Protein AF-A0AAE0W6N9-F1 (afdb_monomer_lite)

Radius of gyration: 15.69 Å; chains: 1; bounding box: 38×37×39 Å

pLDDT: mean 92.62, std 11.22, range [47.19, 98.5]

Foldseek 3Di:
DDPQLQFDKDKPPPVPCVQWDWDWDDPVPWTKIATDGDWIWIDGRNDPAIKTWGMKTKWADPDQFDTDPDDDPPGHGRMDIDTDIGGPDDD

Secondary structure (DSSP, 8-state):
--GGGGPPPEEESTT-GGGEEEEEEE-SSSEEEEEEESPPEEE-TT-SS-EEEEEEEEEE-SBTTB--SS-BTTB--SEEEEEEEEE----

InterPro domains:
  IPR001148 Alpha carbonic anhydrase domain [PF00194] (6-87)
  IPR001148 Alpha carbonic anhydrase domain [PS51144] (1-91)
  IPR023561 Carbonic anhydrase, alpha-class [PTHR18952] (9-86)
  IPR036398 Alpha carbonic anhydrase domain superfamily [G3DSA:3.10.200.10] (1-91)
  IPR036398 Alpha carbonic anhydrase domain superfamily [SSF51069] (6-89)

Organism: NCBI:txid2493646

Structure (mmCIF, N/CA/C/O backbone):
data_AF-A0AAE0W6N9-F1
#
_entry.id   AF-A0AAE0W6N9-F1
#
loop_
_atom_site.group_PDB
_atom_site.id
_atom_site.type_symbol
_atom_site.label_atom_id
_atom_site.label_alt_id
_atom_site.label_comp_id
_atom_site.label_asym_id
_atom_site.label_entity_id
_atom_site.label_seq_id
_atom_site.pdbx_PDB_ins_code
_atom_site.Cartn_x
_atom_site.Cartn_y
_atom_site.Cartn_z
_atom_site.occupancy
_atom_site.B_iso_or_equiv
_atom_site.auth_seq_id
_atom_site.auth_comp_id
_atom_site.auth_asym_id
_atom_site.auth_atom_id
_atom_site.pdbx_PDB_model_num
ATOM 1 N N . MET A 1 1 ? -16.485 19.933 -16.609 1.00 47.19 1 MET A N 1
ATOM 2 C CA . MET A 1 1 ? -16.505 18.708 -15.780 1.00 47.19 1 MET A CA 1
ATOM 3 C C . MET A 1 1 ? -16.007 19.119 -14.412 1.00 47.19 1 MET A C 1
ATOM 5 O O . MET A 1 1 ? -14.954 19.738 -14.360 1.00 47.19 1 MET A O 1
ATOM 9 N N . ASN A 1 2 ? -16.799 18.924 -13.358 1.00 49.75 2 ASN A N 1
ATOM 10 C CA . ASN A 1 2 ? -16.437 19.421 -12.032 1.00 49.75 2 ASN A CA 1
ATOM 11 C C . ASN A 1 2 ? -15.265 18.580 -11.497 1.00 49.75 2 ASN A C 1
ATOM 13 O O . ASN A 1 2 ? -15.372 17.357 -11.435 1.00 49.75 2 ASN A O 1
ATOM 17 N N . SER A 1 3 ? -14.138 19.220 -11.188 1.00 57.69 3 SER A N 1
ATOM 18 C CA . SER A 1 3 ? -12.866 18.589 -10.790 1.00 57.69 3 SER A CA 1
ATOM 19 C C . SER A 1 3 ? -12.901 17.910 -9.416 1.00 57.69 3 SER A C 1
ATOM 21 O O . SER A 1 3 ? -11.909 17.328 -8.989 1.00 57.69 3 SER A O 1
ATOM 23 N N . ASP A 1 4 ? -14.039 17.966 -8.729 1.00 63.31 4 ASP A N 1
ATOM 24 C CA . ASP A 1 4 ? -14.154 17.644 -7.306 1.00 63.31 4 ASP A CA 1
ATOM 25 C C . ASP A 1 4 ? -14.247 16.137 -7.013 1.00 63.31 4 ASP A C 1
ATOM 27 O O . ASP A 1 4 ? -14.217 15.732 -5.853 1.00 63.31 4 ASP A O 1
ATOM 31 N N . TRP A 1 5 ? -14.341 15.279 -8.040 1.00 76.88 5 TRP A N 1
ATOM 32 C CA . TRP A 1 5 ? -14.470 13.829 -7.835 1.00 76.88 5 TRP A CA 1
ATOM 33 C C . TRP A 1 5 ? -13.165 13.171 -7.364 1.00 76.88 5 TRP A C 1
ATOM 35 O O . TRP A 1 5 ? -13.200 12.185 -6.636 1.00 76.88 5 TRP A O 1
ATOM 45 N N . LEU A 1 6 ? -12.013 13.756 -7.704 1.00 89.06 6 LEU A N 1
ATOM 46 C CA . LEU A 1 6 ? -10.697 13.349 -7.204 1.00 89.06 6 LEU A CA 1
ATOM 47 C C . LEU A 1 6 ? -10.215 14.320 -6.122 1.00 89.06 6 LEU A C 1
ATOM 49 O O . LEU A 1 6 ? -9.112 14.862 -6.195 1.00 89.06 6 LEU A O 1
ATOM 53 N N . ALA A 1 7 ? -11.061 14.556 -5.116 1.00 91.00 7 ALA A N 1
ATOM 54 C CA . ALA A 1 7 ? -10.654 15.279 -3.917 1.00 91.00 7 ALA A CA 1
ATOM 55 C C . ALA A 1 7 ? -9.369 14.661 -3.319 1.00 91.00 7 ALA A C 1
ATOM 57 O O . ALA A 1 7 ? -9.130 13.463 -3.499 1.00 91.00 7 ALA A O 1
ATOM 58 N N . PRO A 1 8 ? -8.542 15.428 -2.588 1.00 95.19 8 PRO A N 1
ATOM 59 C CA . PRO A 1 8 ? -7.306 14.908 -2.012 1.00 95.19 8 PRO A CA 1
ATOM 60 C C . PRO A 1 8 ? -7.527 13.635 -1.190 1.00 95.19 8 PRO A C 1
ATOM 62 O O . PRO A 1 8 ? -8.496 13.531 -0.437 1.00 95.19 8 PRO A O 1
ATOM 65 N N . ILE A 1 9 ? -6.608 12.677 -1.314 1.00 95.44 9 ILE A N 1
ATOM 66 C CA . ILE A 1 9 ? -6.585 11.502 -0.441 1.00 95.44 9 ILE A CA 1
ATOM 67 C C . ILE A 1 9 ? -6.242 11.972 0.975 1.00 95.44 9 ILE A C 1
ATOM 69 O O . ILE A 1 9 ? -5.250 12.672 1.185 1.00 95.44 9 ILE A O 1
ATOM 73 N N . ASN A 1 10 ? -7.057 11.575 1.949 1.00 95.81 10 ASN A N 1
ATOM 74 C CA . ASN A 1 10 ? -6.818 11.822 3.363 1.00 95.81 10 ASN A CA 1
ATOM 75 C C . ASN A 1 10 ? -6.479 10.498 4.048 1.00 95.81 10 ASN A C 1
ATOM 77 O O . ASN A 1 10 ? -7.294 9.575 4.042 1.00 95.81 10 ASN A O 1
ATOM 81 N N . ILE A 1 11 ? -5.285 10.425 4.633 1.00 96.62 11 ILE A N 1
ATOM 82 C CA . ILE A 1 11 ? -4.800 9.273 5.393 1.00 96.62 11 ILE A CA 1
ATOM 83 C C . ILE A 1 11 ? -4.665 9.717 6.848 1.00 96.62 11 ILE A C 1
ATOM 85 O O . ILE A 1 11 ? -4.032 10.740 7.109 1.00 96.62 11 ILE A O 1
ATOM 89 N N . ARG A 1 12 ? -5.258 8.968 7.780 1.00 96.31 12 ARG A N 1
ATOM 90 C CA . ARG A 1 12 ? -5.166 9.231 9.228 1.00 96.31 12 ARG A CA 1
ATOM 91 C C . ARG A 1 12 ? -4.705 7.996 9.979 1.00 96.31 12 ARG A C 1
ATOM 93 O O . ARG A 1 12 ? -5.036 6.881 9.575 1.00 96.31 12 ARG A O 1
ATOM 100 N N . GLY A 1 13 ? -3.996 8.198 11.084 1.00 94.88 13 GLY A N 1
ATOM 101 C CA . GLY A 1 13 ? -3.407 7.144 11.912 1.00 94.88 13 GLY A CA 1
ATOM 102 C C . GLY A 1 13 ? -2.034 6.670 11.427 1.00 94.88 13 GLY A C 1
ATOM 103 O O . GLY A 1 13 ? -1.281 6.101 12.212 1.00 94.88 13 GLY A O 1
ATOM 104 N N . TYR A 1 14 ? -1.663 6.950 10.172 1.00 92.94 14 TYR A N 1
ATOM 105 C CA . TYR A 1 14 ? -0.345 6.604 9.623 1.00 92.94 14 TYR A CA 1
ATOM 106 C C . TYR A 1 14 ? 0.783 7.431 10.266 1.00 92.94 14 TYR A C 1
ATOM 108 O O . TYR A 1 14 ? 1.916 6.978 10.391 1.00 92.94 14 TYR A O 1
ATOM 116 N N . GLU A 1 15 ? 0.457 8.637 10.720 1.00 94.06 15 GLU A N 1
ATOM 117 C CA . GLU A 1 15 ? 1.329 9.573 11.427 1.00 94.06 15 GLU A CA 1
ATOM 118 C C . GLU A 1 15 ? 1.639 9.181 12.884 1.00 94.06 15 GLU A C 1
ATOM 120 O O . GLU A 1 15 ? 2.449 9.844 13.527 1.00 94.06 15 GLU A O 1
ATOM 125 N N . SER A 1 16 ? 1.004 8.129 13.414 1.00 94.12 16 SER A N 1
ATOM 126 C CA . SER A 1 16 ? 1.184 7.636 14.790 1.00 94.12 16 SER A CA 1
ATOM 127 C C . SER A 1 16 ? 1.679 6.180 14.804 1.00 94.12 16 SER A C 1
ATOM 129 O O . SER A 1 16 ? 0.949 5.286 15.250 1.00 94.12 16 SER A O 1
ATOM 131 N N . PRO A 1 17 ? 2.898 5.898 14.298 1.00 90.44 17 PRO A N 1
ATOM 132 C CA . PRO A 1 17 ? 3.410 4.534 14.159 1.00 90.44 17 PRO A CA 1
ATOM 133 C C . PRO A 1 17 ? 3.519 3.784 15.492 1.00 90.44 17 PRO A C 1
ATOM 135 O O . PRO A 1 17 ? 3.434 2.561 15.512 1.00 90.44 17 PRO A O 1
ATOM 138 N N . GLU A 1 18 ? 3.644 4.492 16.615 1.00 94.75 18 GLU A N 1
ATOM 139 C CA . GLU A 1 18 ? 3.674 3.911 17.960 1.00 94.75 18 GLU A CA 1
ATOM 140 C C . GLU A 1 18 ? 2.362 3.221 18.366 1.00 94.75 18 GLU A C 1
ATOM 142 O O . GLU A 1 18 ? 2.351 2.421 19.302 1.00 94.75 18 GLU A O 1
ATOM 147 N N . LYS A 1 19 ? 1.255 3.516 17.672 1.00 93.94 19 LYS A N 1
ATOM 148 C CA . LYS A 1 19 ? -0.059 2.887 17.891 1.00 93.94 19 LYS A CA 1
ATOM 149 C C . LYS A 1 19 ? -0.341 1.739 16.920 1.00 93.94 19 LYS A C 1
ATOM 151 O O . LYS A 1 19 ? -1.374 1.076 17.050 1.00 93.94 19 LYS A O 1
ATOM 156 N N . LEU A 1 20 ? 0.547 1.520 15.951 1.00 93.31 20 LEU A N 1
ATOM 157 C CA . LEU A 1 20 ? 0.428 0.461 14.959 1.00 93.31 20 LEU A CA 1
ATOM 158 C C . LEU A 1 20 ? 1.105 -0.808 15.465 1.00 93.31 20 LEU A C 1
ATOM 160 O O . LEU A 1 20 ? 2.212 -0.788 15.999 1.00 93.31 20 LEU A O 1
ATOM 164 N N . GLN A 1 21 ? 0.448 -1.936 15.237 1.00 95.31 21 GLN A N 1
ATOM 165 C CA . GLN A 1 21 ? 1.049 -3.253 15.386 1.00 95.31 21 GLN A CA 1
ATOM 166 C C . GLN A 1 21 ? 1.233 -3.835 13.988 1.00 95.31 21 GLN A C 1
ATOM 168 O O . GLN A 1 21 ? 0.270 -3.995 13.239 1.00 95.31 21 GLN A O 1
ATOM 173 N N . MET A 1 22 ? 2.483 -4.110 13.619 1.00 94.69 22 MET A N 1
ATOM 174 C CA . MET A 1 22 ? 2.852 -4.560 12.279 1.00 94.69 22 MET A CA 1
ATOM 175 C C . MET A 1 22 ? 3.489 -5.941 12.349 1.00 94.69 22 MET A C 1
ATOM 177 O O . MET A 1 22 ? 4.533 -6.118 12.977 1.00 94.69 22 MET A O 1
ATOM 181 N N . TYR A 1 23 ? 2.887 -6.908 11.661 1.00 96.12 23 TYR A N 1
ATOM 182 C CA . TYR A 1 23 ? 3.413 -8.270 11.579 1.00 96.12 23 TYR A CA 1
ATOM 183 C C . TYR A 1 23 ? 3.899 -8.556 10.166 1.00 96.12 23 TYR A C 1
ATOM 185 O O . TYR A 1 23 ? 3.102 -8.592 9.228 1.00 96.12 23 TYR A O 1
ATOM 193 N N . LEU A 1 24 ? 5.210 -8.756 10.029 1.00 97.62 24 LEU A N 1
ATOM 194 C CA . LEU A 1 24 ? 5.855 -9.095 8.766 1.00 97.62 24 LEU A CA 1
ATOM 195 C C . LEU A 1 24 ? 5.843 -10.611 8.558 1.00 97.62 24 LEU A C 1
ATOM 197 O O . LEU A 1 24 ? 6.307 -11.365 9.413 1.00 97.62 24 LEU A O 1
ATOM 201 N N . ILE A 1 25 ? 5.345 -11.053 7.410 1.00 98.00 25 ILE A N 1
ATOM 202 C CA . ILE A 1 25 ? 5.202 -12.463 7.058 1.00 98.00 25 ILE A CA 1
ATOM 203 C C . ILE A 1 25 ? 5.760 -12.664 5.652 1.00 98.00 25 ILE A C 1
ATOM 205 O O . ILE A 1 25 ? 5.369 -11.972 4.716 1.00 98.00 25 ILE A O 1
ATOM 209 N N . ASN A 1 26 ? 6.650 -13.639 5.483 1.00 98.06 26 ASN A N 1
ATOM 210 C CA . ASN A 1 26 ? 6.922 -14.202 4.165 1.00 98.06 26 ASN A CA 1
ATOM 211 C C . ASN A 1 26 ? 5.918 -15.336 3.934 1.00 98.06 26 ASN A C 1
ATOM 213 O O . ASN A 1 26 ? 5.998 -16.368 4.597 1.00 98.06 26 ASN A O 1
ATOM 217 N N . ASN A 1 27 ? 4.960 -15.131 3.031 1.00 97.00 27 ASN A N 1
ATOM 218 C CA . ASN A 1 27 ? 3.895 -16.104 2.762 1.00 97.00 27 ASN A CA 1
ATOM 219 C C . ASN A 1 27 ? 4.221 -17.053 1.589 1.00 97.00 27 ASN A C 1
ATOM 221 O O . ASN A 1 27 ? 3.335 -17.750 1.104 1.00 97.00 27 ASN A O 1
ATOM 225 N N . GLY A 1 28 ? 5.471 -17.065 1.114 1.00 98.00 28 GLY A N 1
ATOM 226 C CA . GLY A 1 28 ? 5.915 -17.860 -0.036 1.00 98.00 28 GLY A CA 1
ATOM 227 C C . GLY A 1 28 ? 5.712 -17.184 -1.398 1.00 98.00 28 GLY A C 1
ATOM 228 O O . GLY A 1 28 ? 6.283 -17.646 -2.384 1.00 98.00 28 GLY A O 1
ATOM 229 N N . HIS A 1 29 ? 4.966 -16.077 -1.455 1.00 96.62 29 HIS A N 1
ATOM 230 C CA . HIS A 1 29 ? 4.698 -15.322 -2.687 1.00 96.62 29 HIS A CA 1
ATOM 231 C C . HIS A 1 29 ? 5.157 -13.864 -2.604 1.00 96.62 29 HIS A C 1
ATOM 233 O O . HIS A 1 29 ? 5.638 -13.309 -3.585 1.00 96.62 29 HIS A O 1
ATOM 239 N N . THR A 1 30 ? 5.035 -13.253 -1.428 1.00 98.12 30 THR A N 1
ATOM 240 C CA . THR A 1 30 ? 5.402 -11.863 -1.158 1.00 98.12 30 THR A CA 1
ATOM 241 C C . THR A 1 30 ? 5.892 -11.726 0.281 1.00 98.12 30 THR A C 1
ATOM 243 O O . THR A 1 30 ? 5.663 -12.584 1.139 1.00 98.12 30 THR A O 1
ATOM 246 N N . VAL A 1 31 ? 6.527 -10.595 0.568 1.00 98.12 31 VAL A N 1
ATOM 247 C CA . VAL A 1 31 ? 6.558 -10.053 1.923 1.00 98.12 31 VAL A CA 1
ATOM 248 C C . VAL A 1 31 ? 5.218 -9.360 2.174 1.00 98.12 31 VAL A C 1
ATOM 250 O O . VAL A 1 31 ? 4.819 -8.479 1.416 1.00 98.12 31 VAL A O 1
ATOM 253 N N . GLN A 1 32 ? 4.499 -9.786 3.201 1.00 98.31 32 GLN A N 1
ATOM 254 C CA . GLN A 1 32 ? 3.211 -9.241 3.610 1.00 98.31 32 GLN A CA 1
ATOM 255 C C . GLN A 1 32 ? 3.351 -8.591 4.987 1.00 98.31 32 GLN A C 1
ATOM 257 O O . GLN A 1 32 ? 3.983 -9.150 5.878 1.00 98.31 32 GLN A O 1
ATOM 262 N N . ILE A 1 33 ? 2.747 -7.422 5.168 1.00 97.75 33 ILE A N 1
ATOM 263 C CA . ILE A 1 33 ? 2.615 -6.746 6.457 1.00 97.75 33 ILE A CA 1
ATOM 264 C C . ILE A 1 33 ? 1.137 -6.725 6.817 1.00 97.75 33 ILE A C 1
ATOM 266 O O . ILE A 1 33 ? 0.349 -6.088 6.116 1.00 97.75 33 ILE A O 1
ATOM 270 N N . ASN A 1 34 ? 0.772 -7.378 7.915 1.00 97.06 34 ASN A N 1
ATOM 271 C CA . ASN A 1 34 ? -0.557 -7.230 8.502 1.00 97.06 34 ASN A CA 1
ATOM 272 C C . ASN A 1 34 ? -0.567 -6.009 9.423 1.00 97.06 34 ASN A C 1
ATOM 274 O O . ASN A 1 34 ? 0.308 -5.889 10.287 1.00 97.06 34 ASN A O 1
ATOM 278 N N . LEU A 1 35 ? -1.549 -5.129 9.232 1.00 95.88 35 LEU A N 1
ATOM 279 C CA . LEU A 1 35 ? -1.745 -3.914 10.017 1.00 95.88 35 LEU A CA 1
ATOM 280 C C . LEU A 1 35 ? -2.817 -4.172 11.079 1.00 95.88 35 LEU A C 1
ATOM 282 O O . LEU A 1 35 ? -3.951 -4.523 10.762 1.00 95.88 35 LEU A O 1
ATOM 286 N N . GLN A 1 36 ? -2.440 -4.023 12.344 1.00 93.62 36 GLN A N 1
ATOM 287 C CA . GLN A 1 36 ? -3.307 -4.189 13.511 1.00 93.62 36 GLN A CA 1
ATOM 288 C C . GLN A 1 36 ? -3.093 -3.031 14.499 1.00 93.62 36 GLN A C 1
ATOM 290 O O . GLN A 1 36 ? -2.253 -2.154 14.287 1.00 93.62 36 GLN A O 1
ATOM 295 N N . GLY A 1 37 ? -3.835 -3.035 15.607 1.00 93.75 37 GLY A N 1
ATOM 296 C CA . GLY A 1 37 ? -3.807 -1.955 16.592 1.00 93.75 37 GLY A CA 1
ATOM 297 C C . GLY A 1 37 ? -4.730 -0.808 16.188 1.00 93.75 37 GLY A C 1
ATOM 298 O O . GLY A 1 37 ? -5.877 -1.044 15.804 1.00 93.75 37 GLY A O 1
ATOM 299 N N . ALA A 1 38 ? -4.256 0.434 16.306 1.00 94.50 38 ALA A N 1
ATOM 300 C CA . ALA A 1 38 ? -5.046 1.587 15.884 1.00 94.50 38 ALA A CA 1
ATOM 301 C C . ALA A 1 38 ? -5.234 1.591 14.350 1.00 94.50 38 ALA A C 1
ATOM 303 O O . ALA A 1 38 ? -4.263 1.389 13.619 1.00 94.50 38 ALA A O 1
ATOM 304 N N . PRO A 1 39 ? -6.457 1.826 13.839 1.00 95.12 39 PRO A N 1
ATOM 305 C CA . PRO A 1 39 ? -6.730 1.736 12.410 1.00 95.12 39 PRO A CA 1
ATOM 306 C C . PRO A 1 39 ? -6.097 2.897 11.635 1.00 95.12 39 PRO A C 1
ATOM 308 O O . PRO A 1 39 ? -6.207 4.058 12.034 1.00 95.12 39 PRO A O 1
ATOM 311 N N . ILE A 1 40 ? -5.524 2.588 10.470 1.00 96.88 40 ILE A N 1
ATOM 312 C CA . ILE A 1 40 ? -5.214 3.592 9.447 1.00 96.88 40 ILE A CA 1
ATOM 313 C C . ILE A 1 40 ? -6.444 3.738 8.561 1.00 96.88 40 ILE A C 1
ATOM 315 O O . ILE A 1 40 ? -6.877 2.767 7.939 1.00 96.88 40 ILE A O 1
ATOM 319 N N . THR A 1 41 ? -6.995 4.947 8.495 1.00 97.06 41 THR A N 1
ATOM 320 C CA . THR A 1 41 ? -8.191 5.233 7.691 1.00 97.06 41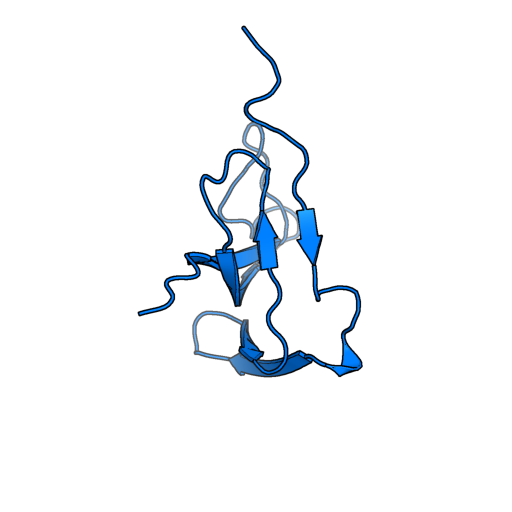 THR A CA 1
ATOM 321 C C . THR A 1 41 ? -7.839 6.035 6.449 1.00 97.06 41 THR A C 1
ATOM 323 O O . THR A 1 41 ? -6.997 6.932 6.501 1.00 97.06 41 THR A O 1
ATOM 326 N N . ILE A 1 42 ? -8.488 5.701 5.333 1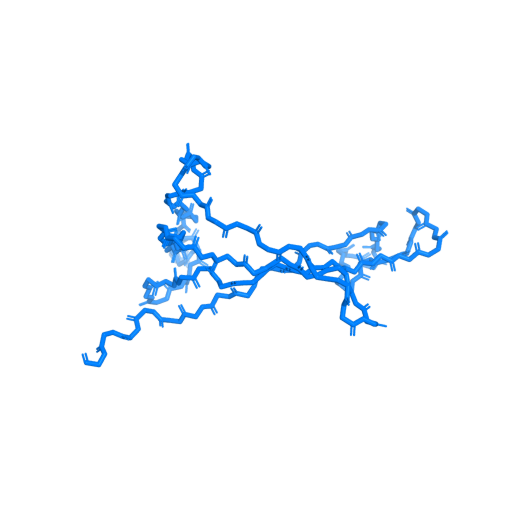.00 97.25 42 ILE A N 1
ATOM 327 C CA . ILE A 1 42 ? -8.319 6.350 4.034 1.00 97.25 42 ILE A CA 1
ATOM 328 C C . ILE A 1 42 ? -9.685 6.828 3.540 1.00 97.25 42 ILE A C 1
ATOM 330 O O . ILE A 1 42 ? -10.646 6.057 3.493 1.00 97.25 42 ILE A O 1
ATOM 334 N N . THR A 1 43 ? -9.762 8.110 3.189 1.00 95.88 43 THR A N 1
ATOM 335 C CA . THR A 1 43 ? -10.936 8.772 2.589 1.00 95.88 43 THR A CA 1
ATOM 336 C C . THR A 1 43 ? -10.493 9.706 1.457 1.00 95.88 43 THR A C 1
ATOM 338 O O . THR A 1 43 ? -9.296 9.940 1.275 1.00 95.88 43 THR A O 1
ATOM 341 N N . GLY A 1 44 ? -11.437 10.263 0.695 1.00 94.94 44 GLY A N 1
ATOM 342 C CA . GLY A 1 44 ? -11.124 11.121 -0.455 1.00 94.94 44 GLY A CA 1
ATOM 343 C C . GLY A 1 44 ? -10.653 10.315 -1.670 1.00 94.94 44 GLY A C 1
ATOM 344 O O . GLY A 1 44 ? -10.911 9.119 -1.762 1.00 94.94 44 GLY A O 1
ATOM 345 N N . GLY A 1 45 ? -10.011 10.960 -2.645 1.00 93.62 45 GLY A N 1
ATOM 346 C CA . GLY A 1 45 ? -9.508 10.299 -3.860 1.00 93.62 45 GLY A CA 1
ATOM 347 C C . GLY A 1 45 ? -10.581 9.636 -4.733 1.00 93.62 45 GLY A C 1
ATOM 348 O O . GLY A 1 45 ? -10.263 8.722 -5.485 1.00 93.62 45 GLY A O 1
ATOM 349 N N . GLY A 1 46 ? -11.847 10.046 -4.604 1.00 93.62 46 GLY A N 1
ATOM 350 C CA . GLY A 1 46 ? -12.987 9.409 -5.274 1.00 93.62 46 GLY A CA 1
ATOM 351 C C . GLY A 1 46 ? -13.555 8.177 -4.562 1.00 93.62 46 GLY A C 1
ATOM 352 O O . GLY A 1 46 ? -14.464 7.539 -5.091 1.00 93.62 46 GLY A O 1
ATOM 353 N N . LEU A 1 47 ? -13.064 7.840 -3.363 1.00 93.00 47 LEU A N 1
ATOM 354 C CA . LEU A 1 47 ? -13.660 6.810 -2.511 1.00 93.00 47 LEU A CA 1
ATOM 355 C C . LEU A 1 47 ? -14.980 7.307 -1.902 1.00 93.00 47 LEU A C 1
ATOM 357 O O . LEU A 1 47 ? -15.066 8.431 -1.410 1.00 93.00 47 LEU A O 1
ATOM 361 N N . ASN A 1 48 ? -16.000 6.445 -1.898 1.00 92.12 48 ASN A N 1
ATOM 362 C CA . ASN A 1 48 ? -17.356 6.785 -1.442 1.00 92.12 48 ASN A CA 1
ATOM 363 C C . ASN A 1 48 ? -17.581 6.586 0.069 1.00 92.12 48 ASN A C 1
ATOM 365 O O . ASN A 1 48 ? -18.693 6.788 0.549 1.00 92.12 48 ASN A O 1
ATOM 369 N N . ASP A 1 49 ? -16.568 6.131 0.806 1.00 94.00 49 ASP A N 1
ATOM 370 C CA . ASP A 1 49 ? -16.665 5.842 2.237 1.00 94.00 49 ASP A CA 1
ATOM 371 C C . ASP A 1 49 ? -15.284 5.915 2.910 1.00 94.00 49 ASP A C 1
ATOM 373 O O . ASP A 1 49 ? -14.268 6.187 2.263 1.00 94.00 49 ASP A O 1
ATOM 377 N N . VAL A 1 50 ? -15.254 5.651 4.212 1.00 95.62 50 VAL A N 1
ATOM 378 C CA . VAL A 1 50 ? -14.060 5.392 5.004 1.00 95.62 50 VAL A CA 1
ATOM 379 C C . VAL A 1 50 ? -13.616 3.954 4.793 1.00 95.62 50 VAL A C 1
ATOM 381 O O . VAL A 1 50 ? -14.370 3.003 5.011 1.00 95.62 50 VAL A O 1
ATOM 384 N N . TYR A 1 51 ? -12.356 3.794 4.415 1.00 96.88 51 TYR A N 1
ATOM 385 C CA . TYR A 1 51 ? -11.715 2.495 4.302 1.00 96.88 51 TYR A CA 1
ATOM 386 C C . TYR A 1 51 ? -10.619 2.359 5.352 1.00 96.88 51 TYR A C 1
ATOM 388 O O . TYR A 1 51 ? -9.957 3.337 5.693 1.00 96.88 51 TYR A O 1
ATOM 396 N N . VAL A 1 52 ? -10.411 1.147 5.854 1.00 97.06 52 VAL A N 1
ATOM 397 C CA . VAL A 1 52 ? -9.354 0.811 6.809 1.00 97.06 52 VAL A CA 1
ATOM 398 C C . VAL A 1 52 ? -8.285 -0.004 6.095 1.00 97.06 52 VAL A C 1
ATOM 400 O O . VAL A 1 52 ? -8.602 -1.008 5.451 1.00 97.06 52 VAL A O 1
ATOM 403 N N . ALA A 1 53 ? -7.024 0.411 6.206 1.00 96.94 53 ALA A N 1
ATOM 404 C CA . ALA A 1 53 ? -5.900 -0.366 5.696 1.00 96.94 53 ALA A CA 1
ATOM 405 C C . ALA A 1 53 ? -5.719 -1.637 6.535 1.00 96.94 53 ALA A C 1
ATOM 407 O O . ALA A 1 53 ? -5.582 -1.562 7.754 1.00 96.94 53 ALA A O 1
ATOM 408 N N . GLN A 1 54 ? -5.714 -2.794 5.877 1.00 96.44 54 GLN A N 1
ATOM 409 C CA . GLN A 1 54 ? -5.591 -4.097 6.542 1.00 96.44 54 GLN A CA 1
ATOM 410 C C . GLN A 1 54 ? -4.216 -4.719 6.317 1.00 96.44 54 GLN A C 1
ATOM 412 O O . GLN A 1 54 ? -3.639 -5.339 7.210 1.00 96.44 54 GLN A O 1
ATOM 417 N N . GLN A 1 55 ? -3.693 -4.582 5.099 1.00 96.62 55 GLN A N 1
ATOM 418 C CA . GLN A 1 55 ? -2.545 -5.361 4.671 1.00 96.62 55 GLN A CA 1
ATOM 419 C C . GLN A 1 55 ? -1.746 -4.634 3.594 1.00 96.62 55 GLN A C 1
ATOM 421 O O . GLN A 1 55 ? -2.312 -4.085 2.654 1.00 96.62 55 GLN A O 1
ATOM 426 N N . ILE A 1 56 ? -0.421 -4.675 3.704 1.00 97.69 56 ILE A N 1
ATOM 427 C CA . ILE A 1 56 ? 0.508 -4.206 2.671 1.00 97.69 56 ILE A CA 1
ATOM 428 C C . ILE A 1 56 ? 1.269 -5.407 2.118 1.00 97.69 56 ILE A C 1
ATOM 430 O O . ILE A 1 56 ? 1.609 -6.320 2.869 1.00 97.69 56 ILE A O 1
ATOM 434 N N . HIS A 1 57 ? 1.488 -5.468 0.811 1.00 98.19 57 HIS A N 1
ATOM 435 C CA . HIS A 1 57 ? 2.370 -6.452 0.186 1.00 98.19 57 HIS A CA 1
ATOM 436 C C . HIS A 1 57 ? 3.201 -5.804 -0.910 1.00 98.19 57 HIS A C 1
ATOM 438 O O . HIS A 1 57 ? 2.927 -4.679 -1.326 1.00 98.19 57 HIS A O 1
ATOM 444 N N . PHE A 1 58 ? 4.237 -6.512 -1.344 1.00 98.19 58 PHE A N 1
ATOM 445 C CA . PHE A 1 58 ? 5.220 -5.995 -2.275 1.00 98.19 58 PHE A CA 1
ATOM 446 C C . PHE A 1 58 ? 5.325 -6.905 -3.486 1.00 98.19 58 PHE A C 1
ATOM 448 O O . PHE A 1 58 ? 5.436 -8.120 -3.360 1.00 98.19 58 PHE A O 1
ATOM 455 N N . HIS A 1 59 ? 5.416 -6.289 -4.651 1.00 98.12 59 HIS A N 1
ATOM 456 C CA . HIS A 1 59 ? 5.877 -6.937 -5.865 1.00 98.12 59 HIS A CA 1
ATOM 457 C C . HIS A 1 59 ? 7.247 -6.385 -6.213 1.00 98.12 59 HIS A C 1
ATOM 459 O O . HIS A 1 59 ? 7.506 -5.187 -6.085 1.00 98.12 59 HIS A O 1
ATOM 465 N N . TRP A 1 60 ? 8.157 -7.264 -6.610 1.00 98.19 60 TRP A N 1
ATOM 466 C CA . TRP A 1 60 ? 9.492 -6.886 -7.049 1.00 98.19 60 TRP A CA 1
ATOM 467 C C . TRP A 1 60 ? 9.981 -7.857 -8.109 1.00 98.19 60 TRP A C 1
ATOM 469 O O . TRP A 1 60 ? 9.514 -8.992 -8.216 1.00 98.19 60 TRP A O 1
ATOM 479 N N . GLY A 1 61 ? 10.943 -7.411 -8.907 1.00 95.81 61 GLY A N 1
ATOM 480 C CA . GLY A 1 61 ? 11.549 -8.245 -9.931 1.00 95.81 61 GLY A CA 1
ATOM 481 C C . GLY A 1 61 ? 13.054 -8.346 -9.783 1.00 95.81 61 GLY A C 1
ATOM 482 O O . GLY A 1 61 ? 13.673 -7.828 -8.858 1.00 95.81 61 GLY A O 1
ATOM 483 N N . LYS A 1 62 ? 13.662 -9.054 -10.731 1.00 95.75 62 LYS A N 1
ATOM 484 C CA . LYS A 1 62 ? 15.102 -9.333 -10.729 1.00 95.75 62 LYS A CA 1
ATOM 485 C C . LYS A 1 62 ? 15.956 -8.121 -11.127 1.00 95.75 62 LYS A C 1
ATOM 487 O O . LYS A 1 62 ? 17.172 -8.158 -10.974 1.00 95.75 62 LYS A O 1
ATOM 492 N N . THR A 1 63 ? 15.354 -7.081 -11.703 1.00 96.19 63 THR A N 1
ATOM 493 C CA . THR A 1 63 ? 16.087 -5.970 -12.325 1.00 96.19 63 THR A CA 1
ATOM 494 C C . THR A 1 63 ? 15.483 -4.626 -11.950 1.00 96.19 63 THR A C 1
ATOM 496 O O . THR A 1 63 ? 14.308 -4.533 -11.614 1.00 96.19 63 THR A O 1
ATOM 499 N N . ASN A 1 64 ? 16.253 -3.560 -12.148 1.00 95.75 64 ASN A N 1
ATOM 500 C CA . ASN A 1 64 ? 15.799 -2.189 -11.910 1.00 95.75 64 ASN A CA 1
ATOM 501 C C . ASN A 1 64 ? 14.799 -1.667 -12.964 1.00 95.75 64 ASN A C 1
ATOM 503 O O . ASN A 1 64 ? 14.392 -0.511 -12.904 1.00 95.75 64 ASN A O 1
ATOM 507 N N . TYR A 1 65 ? 14.411 -2.488 -13.944 1.00 95.94 65 TYR A N 1
ATOM 508 C CA . TYR A 1 65 ? 13.501 -2.100 -15.028 1.00 95.94 65 TYR A CA 1
ATOM 509 C C . TYR A 1 65 ? 12.179 -2.870 -15.009 1.00 95.94 65 TYR A C 1
ATOM 511 O O . TYR A 1 65 ? 11.293 -2.588 -15.813 1.00 95.94 65 TYR A O 1
ATOM 519 N N . ARG A 1 66 ? 12.045 -3.871 -14.131 1.00 96.25 66 ARG A N 1
ATOM 520 C CA . ARG A 1 66 ? 10.866 -4.734 -14.072 1.00 96.25 66 ARG A CA 1
ATOM 521 C C . ARG A 1 66 ? 10.665 -5.267 -12.661 1.00 96.25 66 ARG A C 1
ATOM 523 O O . ARG A 1 66 ? 11.585 -5.881 -12.127 1.00 96.25 66 ARG A O 1
ATOM 530 N N . GLY A 1 67 ? 9.454 -5.103 -12.137 1.00 96.75 67 GLY A N 1
ATOM 531 C CA . GLY A 1 67 ? 9.034 -5.643 -10.846 1.00 96.75 67 GLY A CA 1
ATOM 532 C C . GLY A 1 67 ? 7.687 -5.125 -10.347 1.00 96.75 67 GLY A C 1
ATOM 533 O O . GLY A 1 67 ? 7.010 -5.853 -9.635 1.00 96.75 67 GLY A O 1
ATOM 534 N N . SER A 1 68 ? 7.268 -3.928 -10.766 1.00 98.19 68 SER A N 1
ATOM 535 C CA . SER A 1 68 ? 5.882 -3.481 -10.611 1.00 98.19 68 SER A CA 1
ATOM 536 C C . SER A 1 68 ? 4.924 -4.320 -11.462 1.00 98.19 68 SER A C 1
ATOM 538 O O . SER A 1 68 ? 5.297 -4.799 -12.543 1.00 98.19 68 SER A O 1
ATOM 540 N N . GLU A 1 69 ? 3.692 -4.478 -10.990 1.00 97.81 69 GLU A N 1
ATOM 541 C CA . GLU A 1 69 ? 2.607 -5.083 -11.764 1.00 97.81 69 GLU A CA 1
ATOM 542 C C . GLU A 1 69 ? 2.038 -4.051 -12.743 1.00 97.81 69 GLU A C 1
ATOM 544 O O . GLU A 1 69 ? 1.927 -4.316 -13.946 1.00 97.81 69 GLU A O 1
ATOM 549 N N . HIS A 1 70 ? 1.770 -2.839 -12.251 1.00 97.69 70 HIS A N 1
ATOM 550 C CA . HIS A 1 70 ? 1.318 -1.717 -13.062 1.00 97.69 70 HIS A CA 1
ATOM 551 C C . HIS A 1 70 ? 2.482 -1.013 -13.778 1.00 97.69 70 HIS A C 1
ATOM 553 O O . HIS A 1 70 ? 3.659 -1.129 -13.418 1.00 97.69 70 HIS A O 1
ATOM 559 N N . ASN A 1 71 ? 2.147 -0.260 -14.827 1.00 97.69 71 ASN A N 1
ATOM 560 C CA . ASN A 1 71 ? 3.076 0.579 -15.581 1.00 97.69 71 ASN A CA 1
ATOM 561 C C . ASN A 1 71 ? 2.441 1.937 -15.897 1.00 97.69 71 ASN A C 1
ATOM 563 O O . ASN A 1 71 ? 1.218 2.065 -15.916 1.00 97.69 71 ASN A O 1
ATOM 567 N N . ILE A 1 72 ? 3.286 2.932 -16.158 1.00 97.81 72 ILE A N 1
ATOM 568 C CA . ILE A 1 72 ? 2.873 4.255 -16.637 1.00 97.81 72 ILE A CA 1
ATOM 569 C C . ILE A 1 72 ? 3.482 4.423 -18.025 1.00 97.81 72 ILE A C 1
ATOM 571 O O . ILE A 1 72 ? 4.701 4.328 -18.169 1.00 97.81 72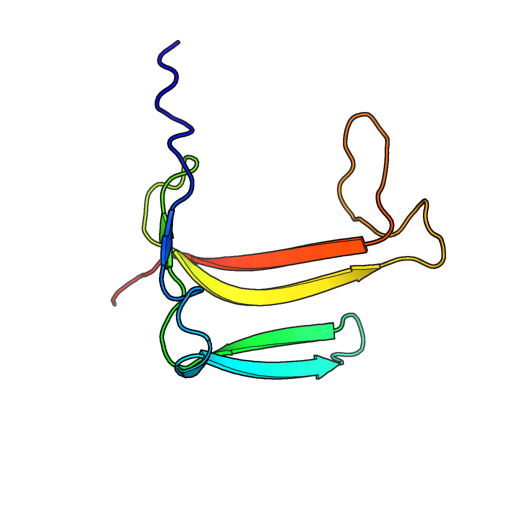 ILE A O 1
ATOM 575 N N . ASP A 1 73 ? 2.644 4.607 -19.045 1.00 97.75 73 ASP A N 1
ATOM 576 C CA . ASP A 1 73 ? 3.059 4.754 -20.449 1.00 97.75 73 ASP A CA 1
ATOM 577 C C . ASP A 1 73 ? 4.013 3.640 -20.932 1.00 97.75 73 ASP A C 1
ATOM 579 O O . ASP A 1 73 ? 5.003 3.879 -21.623 1.00 97.75 73 ASP A O 1
ATOM 583 N N . GLY A 1 74 ? 3.750 2.393 -20.521 1.00 96.81 74 GLY A N 1
ATOM 584 C CA . GLY A 1 74 ? 4.570 1.224 -20.861 1.00 96.81 74 GLY A CA 1
ATOM 585 C C . GLY A 1 74 ? 5.839 1.060 -20.018 1.00 96.81 74 GLY A C 1
ATOM 586 O O . GLY A 1 74 ? 6.529 0.044 -20.143 1.00 96.81 74 GLY A O 1
ATOM 587 N N . ARG A 1 75 ? 6.150 2.010 -19.127 1.00 97.12 75 ARG A N 1
ATOM 588 C CA . ARG A 1 75 ? 7.309 1.945 -18.231 1.00 97.12 75 ARG A CA 1
ATOM 589 C C . ARG A 1 75 ? 6.957 1.270 -16.908 1.00 97.12 75 ARG A C 1
ATOM 591 O O . ARG A 1 75 ? 6.111 1.744 -16.154 1.00 97.12 75 ARG A O 1
ATOM 598 N N . TYR A 1 76 ? 7.676 0.194 -16.615 1.00 98.12 76 TYR A N 1
ATOM 599 C CA . TYR A 1 76 ? 7.618 -0.520 -15.342 1.00 98.12 76 TYR A CA 1
ATOM 600 C C . TYR A 1 76 ? 8.658 0.022 -14.359 1.00 98.12 76 TYR A C 1
ATOM 602 O O . TYR A 1 76 ? 9.646 0.655 -14.751 1.00 98.12 76 TYR A O 1
ATOM 610 N N . PHE A 1 77 ? 8.441 -0.262 -13.079 1.00 97.69 77 PHE A N 1
ATOM 611 C CA . PHE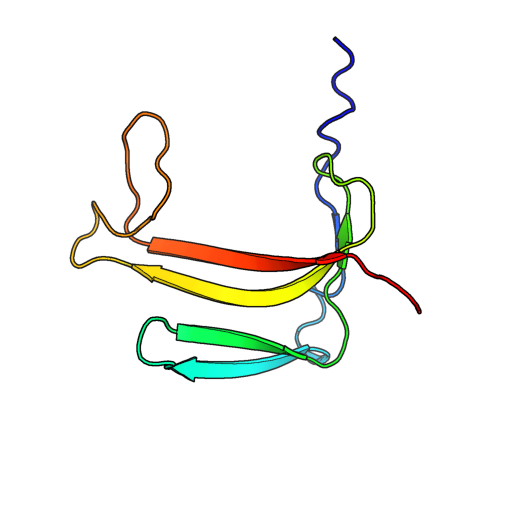 A 1 77 ? 9.301 0.145 -11.974 1.00 97.69 77 PHE A CA 1
ATOM 612 C C . PHE A 1 77 ? 9.926 -1.084 -11.291 1.00 97.69 77 PHE A C 1
ATOM 614 O O . PHE A 1 77 ? 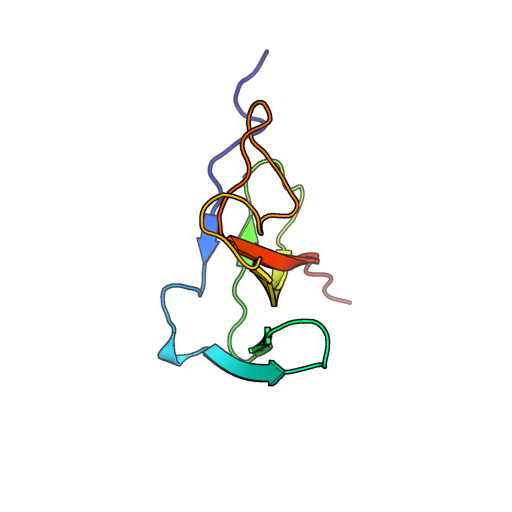9.435 -2.201 -11.475 1.00 97.69 77 PHE A O 1
ATOM 621 N N . PRO A 1 78 ? 11.024 -0.920 -10.524 1.00 98.19 78 PRO A N 1
ATOM 622 C CA . PRO A 1 78 ? 11.696 -2.039 -9.855 1.00 98.19 78 PRO A CA 1
ATOM 623 C C . PRO A 1 78 ? 10.811 -2.796 -8.860 1.00 98.19 78 PRO A C 1
ATOM 625 O O . PRO A 1 78 ? 10.996 -3.994 -8.655 1.00 98.19 78 PRO A O 1
ATOM 628 N N . MET A 1 79 ? 9.884 -2.086 -8.216 1.00 98.12 79 MET A N 1
ATOM 629 C CA . MET A 1 79 ? 9.010 -2.608 -7.172 1.00 98.12 79 MET A CA 1
ATOM 630 C C . MET A 1 79 ? 7.676 -1.864 -7.165 1.00 98.12 79 MET A C 1
ATOM 632 O O . MET A 1 79 ? 7.603 -0.716 -7.605 1.00 98.12 79 MET A O 1
ATOM 636 N N . GLU A 1 80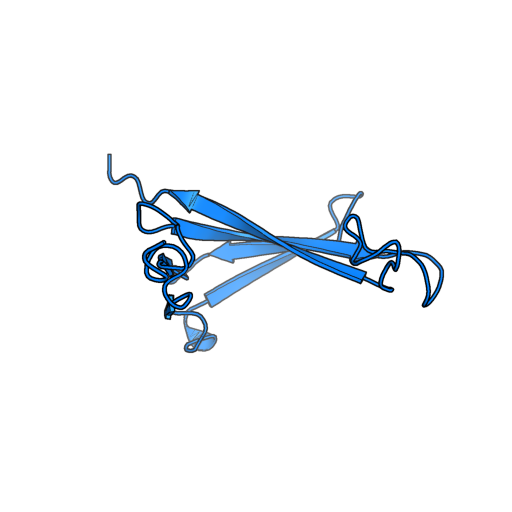 ? 6.656 -2.502 -6.603 1.00 98.50 80 GLU A N 1
ATOM 637 C CA . GLU A 1 80 ? 5.352 -1.914 -6.310 1.00 98.50 80 GLU A CA 1
ATOM 638 C C . GLU A 1 80 ? 4.902 -2.329 -4.907 1.00 98.50 80 GLU A C 1
ATOM 640 O O . GLU A 1 80 ? 5.052 -3.485 -4.515 1.00 98.50 80 GLU A O 1
ATOM 645 N N . LEU A 1 81 ? 4.383 -1.371 -4.139 1.00 97.81 81 LEU A N 1
ATOM 646 C CA . LEU A 1 81 ? 3.758 -1.613 -2.842 1.00 97.81 81 LEU A CA 1
ATOM 647 C C . LEU A 1 81 ? 2.248 -1.525 -3.028 1.00 97.81 81 LEU A C 1
ATOM 649 O O . LEU A 1 81 ? 1.732 -0.486 -3.437 1.00 97.81 81 LEU A O 1
ATOM 653 N N . CYS A 1 82 ? 1.547 -2.589 -2.658 1.00 97.81 82 CYS A N 1
ATOM 654 C CA . CYS A 1 82 ? 0.099 -2.680 -2.748 1.00 97.81 82 CYS A CA 1
ATOM 655 C C . CYS A 1 82 ? -0.515 -2.680 -1.344 1.00 97.81 82 CYS A C 1
ATOM 657 O O . CYS A 1 82 ? -0.258 -3.580 -0.540 1.00 97.81 82 CYS A O 1
ATOM 659 N N . CYS A 1 83 ? -1.341 -1.674 -1.048 1.00 96.94 83 CYS A N 1
ATOM 660 C CA . CYS A 1 83 ? -2.097 -1.570 0.200 1.00 96.94 83 CYS A CA 1
ATOM 661 C C . CYS A 1 83 ? -3.545 -2.011 -0.035 1.00 96.94 83 CYS A C 1
ATOM 663 O O . CYS A 1 83 ? -4.266 -1.408 -0.828 1.00 96.94 83 CYS A O 1
ATOM 665 N N . GLN A 1 84 ? -3.967 -3.061 0.661 1.00 96.75 84 GLN A N 1
ATOM 666 C CA . GLN A 1 84 ? -5.346 -3.523 0.659 1.00 96.75 84 GLN A CA 1
ATOM 667 C C . GLN A 1 84 ? -6.131 -2.794 1.743 1.00 96.75 84 GLN A C 1
ATOM 669 O O . GLN A 1 84 ? -5.752 -2.771 2.920 1.00 96.75 84 GLN A O 1
ATOM 674 N N . ILE A 1 85 ? -7.255 -2.226 1.324 1.00 96.38 85 ILE A N 1
ATOM 675 C CA . ILE A 1 85 ? -8.157 -1.455 2.166 1.00 96.38 85 ILE A CA 1
ATOM 676 C C . ILE A 1 85 ? -9.545 -2.085 2.129 1.00 96.38 85 ILE A C 1
ATOM 678 O O . ILE A 1 85 ? -9.984 -2.577 1.091 1.00 96.38 85 ILE A O 1
ATOM 682 N N . TRP A 1 86 ? -10.242 -2.050 3.257 1.00 94.94 86 TRP A N 1
ATOM 683 C CA . TRP A 1 86 ? -11.592 -2.594 3.390 1.00 94.94 86 TRP A CA 1
ATOM 684 C C . TRP A 1 86 ? -12.540 -1.501 3.847 1.00 94.94 86 TRP A C 1
ATOM 686 O O . TRP A 1 86 ? -12.160 -0.657 4.656 1.00 94.94 86 TRP A O 1
ATOM 696 N N . ARG A 1 87 ? -13.765 -1.491 3.316 1.00 92.25 87 ARG A N 1
ATOM 697 C CA . ARG A 1 87 ? -14.781 -0.518 3.729 1.00 92.25 87 ARG A CA 1
ATOM 698 C C . ARG A 1 87 ? -15.058 -0.696 5.220 1.00 92.25 87 ARG A C 1
ATOM 700 O O . ARG A 1 87 ? -15.215 -1.826 5.675 1.00 92.25 87 ARG A O 1
ATOM 707 N N . ASN A 1 88 ? -15.116 0.403 5.965 1.00 82.81 88 ASN A N 1
ATOM 708 C CA . ASN A 1 88 ? -15.408 0.378 7.392 1.00 82.81 88 ASN A CA 1
ATOM 709 C C . ASN A 1 88 ? -16.901 0.100 7.621 1.00 82.81 88 ASN A C 1
ATOM 711 O O . ASN A 1 88 ? -17.687 1.018 7.844 1.00 82.81 88 ASN A O 1
ATOM 715 N N . THR A 1 89 ? -17.314 -1.158 7.497 1.00 69.81 89 THR A N 1
ATOM 716 C CA . THR A 1 89 ? -18.669 -1.581 7.847 1.00 69.81 89 THR A CA 1
ATOM 717 C C . THR A 1 89 ? -18.710 -1.841 9.347 1.00 69.81 89 THR A C 1
ATOM 719 O O . THR A 1 89 ? -18.212 -2.862 9.814 1.00 69.81 89 THR A O 1
ATOM 722 N N . THR A 1 90 ? -19.282 -0.916 10.113 1.00 56.62 90 THR A N 1
ATOM 723 C CA . THR A 1 90 ? -19.848 -1.278 11.415 1.00 56.62 90 THR A CA 1
ATOM 724 C C . THR A 1 90 ? -21.052 -2.170 11.126 1.00 56.62 90 THR A C 1
ATOM 726 O O . THR A 1 90 ? -22.040 -1.675 10.579 1.00 56.62 90 THR A O 1
ATOM 729 N N . GLU A 1 91 ? -20.942 -3.470 11.396 1.00 47.56 91 GLU A N 1
ATOM 730 C CA . GLU A 1 91 ? -22.138 -4.279 11.671 1.00 47.56 91 GLU A CA 1
ATOM 731 C C . GLU A 1 91 ? -22.849 -3.753 12.924 1.00 47.56 91 GLU A C 1
ATOM 733 O O . GLU A 1 91 ? -22.143 -3.289 13.854 1.00 47.56 91 GLU A O 1
#

Sequence (91 aa):
MNSDWLAPINIRGYESPEKLQMYLINNGHTVQINLQGAPITITGGGLNDVYVAQQIHFHWGKTNYRGSEHNIDGRYFPMELCCQIWRNTTE